Protein AF-C6BPF0-F1 (afdb_monomer)

Solvent-accessible surface area (backbone atoms only — not comparable to full-atom values): 8043 Å² total; per-residue (Å²): 136,88,80,88,81,82,81,77,78,78,74,75,78,72,77,72,71,71,68,79,74,28,92,54,59,58,44,91,82,34,58,27,52,52,57,40,52,31,50,51,21,53,77,70,77,26,53,45,45,75,56,58,91,68,81,47,76,49,90,40,32,67,55,54,24,60,74,30,50,14,64,77,28,88,44,74,66,52,34,53,48,30,46,44,52,40,50,66,75,53,49,56,96,56,83,63,36,84,66,67,66,55,58,40,83,32,80,44,80,72,102,52,56,34,36,39,35,25,38,51,90,70,52,78,71,70,85,79,81,73,130

pLDDT: mean 76.85, std 19.47, range [37.72, 96.62]

Nearest PDB structures (foldseek):
  2l4w-assembly1_A  TM=6.646E-01  e=4.694E-02  Xanthomonas citri pv. citri str. 306
  8t8m-assembly1_B  TM=2.921E-01  e=8.216E+00  Homo sapiens

Mean predicted aligned error: 11.8 Å

Organism: Ralstonia pickettii (strain 12D) (NCBI:txid428406)

Secondary structure (DSSP, 8-state):
----------------------TT---TT--BHHHHHHHHHHHTT-EEEE-SS---B-S-HHHHHHHTTGGG--SHHHHHHHHHHHHHHS--TTTTTTT-PPEEEEEEEESEEEEEEEEGGG--PPP----

Sequence (131 aa):
MEKLIALTLLVVSGTASAVDTGRYVASTEDKTVAGMVTRWGAQDGRAVKWAAGYDVEIRSAEGITNEAHLQSATTLVDAVQSIVKLLAAKPETGELSRKLSPLVPCIYSEGKVYMVVRPLSESCESPVQRP

Radius of gyration: 21.9 Å; Cα contacts (8 Å, |Δi|>4): 157; chains: 1; bounding box: 80×58×41 Å

Foldseek 3Di:
DDDDDDPPPPPPPPPPPVPCCALQFFDPPDQWPQSSLQVSCVVVVAGEAEAQVDIGGDPDSVVLCVQLVQNPDPDSQSNVVSSLVSCLVCPDPDPSSVVRARWHWAWADDVGIYIYIYHVVVPNDHPPPDD

Structure (mmCIF, N/CA/C/O backbone):
data_AF-C6BPF0-F1
#
_entry.id   AF-C6BPF0-F1
#
loop_
_atom_site.group_PDB
_atom_site.id
_atom_site.type_symbol
_atom_site.label_atom_id
_atom_site.label_alt_id
_atom_site.label_comp_id
_atom_site.label_asym_id
_atom_site.label_entity_id
_atom_site.label_seq_id
_atom_site.pdbx_PDB_ins_code
_atom_site.Cartn_x
_atom_site.Cartn_y
_atom_site.Cartn_z
_atom_site.occupancy
_atom_site.B_iso_or_equiv
_atom_site.auth_seq_id
_atom_site.auth_comp_id
_atom_site.auth_asym_id
_atom_site.auth_atom_id
_atom_site.pdbx_PDB_model_num
ATOM 1 N N . MET A 1 1 ? 55.078 -43.311 6.361 1.00 39.28 1 MET A N 1
ATOM 2 C CA . MET A 1 1 ? 53.845 -43.195 5.556 1.00 39.28 1 MET A CA 1
ATOM 3 C C . MET A 1 1 ? 52.766 -42.649 6.478 1.00 39.28 1 MET A C 1
ATOM 5 O O . MET A 1 1 ? 52.145 -43.407 7.201 1.00 39.28 1 MET A O 1
ATOM 9 N N . GLU A 1 2 ? 52.785 -41.354 6.781 1.00 40.31 2 GLU A N 1
ATOM 10 C CA . GLU A 1 2 ? 52.173 -40.288 5.967 1.00 40.31 2 GLU A CA 1
ATOM 11 C C . GLU A 1 2 ? 50.706 -40.578 5.639 1.00 40.31 2 GLU A C 1
ATOM 13 O O . GLU A 1 2 ? 50.419 -41.405 4.776 1.00 40.31 2 GLU A O 1
ATOM 18 N N . LYS A 1 3 ? 49.796 -39.851 6.297 1.00 43.25 3 LYS A N 1
ATOM 19 C CA . LYS A 1 3 ? 48.948 -38.841 5.641 1.00 43.25 3 LYS A CA 1
ATOM 20 C C . LYS A 1 3 ? 48.097 -38.118 6.690 1.00 43.25 3 LYS A C 1
ATOM 22 O O . LYS A 1 3 ? 47.121 -38.654 7.203 1.00 43.25 3 LYS A O 1
ATOM 27 N N . LEU A 1 4 ? 48.505 -36.884 6.995 1.00 44.97 4 LEU A N 1
ATOM 28 C CA . LEU A 1 4 ? 47.627 -35.855 7.548 1.00 44.97 4 LEU A CA 1
ATOM 29 C C . LEU A 1 4 ? 46.480 -35.633 6.555 1.00 44.97 4 LEU A C 1
ATOM 31 O O . LEU A 1 4 ? 46.739 -35.373 5.381 1.00 44.97 4 LEU A O 1
ATOM 35 N N . ILE A 1 5 ? 45.236 -35.669 7.024 1.00 54.34 5 ILE A N 1
ATOM 36 C CA . ILE A 1 5 ? 44.107 -35.096 6.290 1.00 54.34 5 ILE A CA 1
ATOM 37 C C . ILE A 1 5 ? 43.625 -33.911 7.118 1.00 54.34 5 ILE A C 1
ATOM 39 O O . ILE A 1 5 ? 42.867 -34.059 8.073 1.00 54.34 5 ILE A O 1
ATOM 43 N N . ALA A 1 6 ? 44.136 -32.731 6.778 1.00 50.38 6 ALA A N 1
ATOM 44 C CA . ALA A 1 6 ? 43.596 -31.475 7.263 1.00 50.38 6 ALA A CA 1
ATOM 45 C C . ALA A 1 6 ? 42.266 -31.227 6.536 1.00 50.38 6 ALA A C 1
ATOM 47 O O . ALA A 1 6 ? 42.256 -30.922 5.345 1.00 50.38 6 ALA A O 1
ATOM 48 N N . LEU A 1 7 ? 41.142 -31.383 7.240 1.00 47.53 7 LEU A N 1
ATOM 49 C CA . LEU A 1 7 ? 39.869 -30.821 6.796 1.00 47.53 7 LEU A CA 1
ATOM 50 C C . LEU A 1 7 ? 39.904 -29.314 7.059 1.00 47.53 7 LEU A C 1
ATOM 52 O O . LEU A 1 7 ? 39.541 -28.840 8.134 1.00 47.53 7 LEU A O 1
ATOM 56 N N . THR A 1 8 ? 40.343 -28.545 6.072 1.00 51.88 8 THR A N 1
ATOM 57 C CA . THR A 1 8 ? 40.054 -27.114 6.006 1.00 51.88 8 THR A CA 1
ATOM 58 C C . THR A 1 8 ? 38.582 -26.948 5.633 1.00 51.88 8 THR A C 1
ATOM 60 O O . THR A 1 8 ? 38.224 -26.882 4.458 1.00 51.88 8 THR A O 1
ATOM 63 N N . LEU A 1 9 ? 37.703 -26.888 6.640 1.00 46.69 9 LEU A N 1
ATOM 64 C CA . LEU A 1 9 ? 36.384 -26.284 6.461 1.00 46.69 9 LEU A CA 1
ATOM 65 C C . LEU A 1 9 ? 36.606 -24.786 6.218 1.00 46.69 9 LEU A C 1
ATOM 67 O O . LEU A 1 9 ? 36.751 -24.000 7.153 1.00 46.69 9 LEU A O 1
ATOM 71 N N . LEU A 1 10 ? 36.646 -24.390 4.946 1.00 42.88 10 LEU A N 1
ATOM 72 C CA . LEU A 1 10 ? 36.327 -23.024 4.551 1.00 42.88 10 LEU A CA 1
ATOM 73 C C . LEU A 1 10 ? 34.854 -22.801 4.896 1.00 42.88 10 LEU A C 1
ATOM 75 O O . LEU A 1 10 ? 33.961 -23.048 4.087 1.00 42.88 10 LEU A O 1
ATOM 79 N N . VAL A 1 11 ? 34.591 -22.348 6.120 1.00 52.91 11 VAL A N 1
ATOM 80 C CA . VAL A 1 11 ? 33.348 -21.641 6.401 1.00 52.91 11 VAL A CA 1
ATOM 81 C C . VAL A 1 11 ? 33.483 -20.336 5.635 1.00 52.91 11 VAL A C 1
ATOM 83 O O . VAL A 1 11 ? 34.148 -19.402 6.077 1.00 52.91 11 VAL A O 1
ATOM 86 N N . VAL A 1 12 ? 32.936 -20.313 4.420 1.00 51.66 12 VAL A N 1
ATOM 87 C CA . VAL A 1 12 ? 32.647 -19.062 3.735 1.00 51.66 12 VAL A CA 1
ATOM 88 C C . VAL A 1 12 ? 31.707 -18.334 4.679 1.00 51.66 12 VAL A C 1
ATOM 90 O O . VAL A 1 12 ? 30.523 -18.657 4.768 1.00 51.66 12 VAL A O 1
ATOM 93 N N . SER A 1 13 ? 32.265 -17.391 5.433 1.00 46.75 13 SER A N 1
ATOM 94 C CA . SER A 1 13 ? 31.535 -16.312 6.075 1.00 46.75 13 SER A CA 1
ATOM 95 C C . SER A 1 13 ? 30.902 -15.510 4.949 1.00 46.75 13 SER A C 1
ATOM 97 O O . SER A 1 13 ? 31.400 -14.461 4.547 1.00 46.75 13 SER A O 1
ATOM 99 N N . GLY A 1 14 ? 29.841 -16.064 4.367 1.00 42.56 14 GLY A N 1
ATOM 100 C CA . GLY A 1 14 ? 28.928 -15.323 3.539 1.00 42.56 14 GLY A CA 1
ATOM 101 C C . GLY A 1 14 ? 28.363 -14.275 4.466 1.00 42.56 14 GLY A C 1
ATOM 102 O O . GLY A 1 14 ? 27.484 -14.564 5.275 1.00 42.56 14 GLY A O 1
ATOM 103 N N . THR A 1 15 ? 28.910 -13.067 4.393 1.00 45.62 15 THR A N 1
ATOM 104 C CA . THR A 1 15 ? 28.188 -11.878 4.798 1.00 45.62 15 THR A CA 1
ATOM 105 C C . THR A 1 15 ? 26.975 -11.844 3.883 1.00 45.62 15 THR A C 1
ATOM 107 O O . THR A 1 15 ? 26.998 -11.250 2.807 1.00 45.62 15 THR A O 1
ATOM 110 N N . ALA A 1 16 ? 25.920 -12.557 4.275 1.00 42.41 16 ALA A N 1
ATOM 111 C CA . ALA A 1 16 ? 24.582 -12.172 3.917 1.00 42.41 16 ALA A CA 1
ATOM 112 C C . ALA A 1 16 ? 24.441 -10.784 4.531 1.00 42.41 16 ALA A C 1
ATOM 114 O O . ALA A 1 16 ? 24.071 -10.629 5.693 1.00 42.41 16 ALA A O 1
ATOM 115 N N . SER A 1 17 ? 24.850 -9.768 3.772 1.00 38.41 17 SER A N 1
ATOM 116 C CA . SER A 1 17 ? 24.321 -8.435 3.942 1.00 38.41 17 SER A CA 1
ATOM 117 C C . SER A 1 17 ? 22.836 -8.640 3.725 1.00 38.41 17 SER A C 1
ATOM 119 O O . SER A 1 17 ? 22.377 -8.717 2.587 1.00 38.41 17 SER A O 1
ATOM 121 N N . ALA A 1 18 ? 22.109 -8.880 4.816 1.00 42.28 18 ALA A N 1
ATOM 122 C CA . ALA A 1 18 ? 20.681 -8.703 4.840 1.00 42.28 18 ALA A CA 1
ATOM 123 C C . ALA A 1 18 ? 20.512 -7.240 4.452 1.00 42.28 18 ALA A C 1
ATOM 125 O O . ALA A 1 18 ? 20.664 -6.343 5.278 1.00 42.28 18 ALA A O 1
ATOM 126 N N . VAL A 1 19 ? 20.351 -7.006 3.146 1.00 51.66 19 VAL A N 1
ATOM 127 C CA . VAL A 1 19 ? 19.772 -5.776 2.642 1.00 51.66 19 VAL A CA 1
ATOM 128 C C . VAL A 1 19 ? 18.548 -5.619 3.515 1.00 51.66 19 VAL A C 1
ATOM 130 O O . VAL A 1 19 ? 17.759 -6.562 3.614 1.00 51.66 19 VAL A O 1
ATOM 133 N N . ASP A 1 20 ? 18.490 -4.522 4.259 1.00 47.03 20 ASP A N 1
ATOM 134 C CA . ASP A 1 20 ? 17.342 -4.203 5.086 1.00 47.03 20 ASP A CA 1
ATOM 135 C C . ASP A 1 20 ? 16.160 -4.088 4.123 1.00 47.03 20 ASP A C 1
ATOM 137 O O . ASP A 1 20 ? 15.943 -3.082 3.447 1.00 47.03 20 ASP A O 1
ATOM 141 N N . THR A 1 21 ? 15.502 -5.223 3.910 1.00 58.00 21 THR A N 1
ATOM 142 C CA . THR A 1 21 ? 14.363 -5.362 3.023 1.00 58.00 21 THR A CA 1
ATOM 143 C C . THR A 1 21 ? 13.229 -4.803 3.847 1.00 58.00 21 THR A C 1
ATOM 145 O O . THR A 1 21 ? 12.602 -5.522 4.619 1.00 58.00 21 THR A O 1
ATOM 148 N N . GLY A 1 22 ? 13.097 -3.474 3.799 1.00 67.38 22 GLY A N 1
ATOM 149 C CA . GLY A 1 22 ? 12.235 -2.709 4.690 1.00 67.38 22 GLY A CA 1
ATOM 150 C C . GLY A 1 22 ? 10.870 -3.367 4.900 1.00 67.38 22 GLY A C 1
ATOM 151 O O . GLY A 1 22 ? 10.327 -4.043 4.028 1.00 67.38 22 GLY A O 1
ATOM 152 N N . ARG A 1 23 ? 10.288 -3.166 6.083 1.00 85.38 23 ARG A N 1
ATOM 153 C CA . ARG A 1 23 ? 9.066 -3.856 6.535 1.00 85.38 23 ARG A CA 1
ATOM 154 C C . ARG A 1 23 ? 7.905 -3.820 5.524 1.00 85.38 23 ARG A C 1
ATOM 156 O O . ARG A 1 23 ? 7.103 -4.753 5.506 1.00 85.38 23 ARG A O 1
ATOM 163 N N . TYR A 1 24 ? 7.819 -2.766 4.712 1.00 92.88 24 TYR A N 1
ATOM 164 C CA . TYR A 1 24 ? 6.739 -2.513 3.757 1.00 92.88 24 TYR A CA 1
ATOM 165 C C . TYR A 1 24 ? 7.225 -2.557 2.307 1.00 92.88 24 TYR A C 1
ATOM 167 O O . TYR A 1 24 ? 7.078 -1.592 1.573 1.00 92.88 24 TYR A O 1
ATOM 175 N N . VAL A 1 25 ? 7.819 -3.666 1.872 1.00 93.69 25 VAL A N 1
ATOM 176 C CA . VAL A 1 25 ? 8.177 -3.872 0.457 1.00 93.69 25 VAL A CA 1
ATOM 177 C C . VAL A 1 25 ? 7.078 -4.614 -0.303 1.00 93.69 25 VAL A C 1
ATOM 179 O O . VAL A 1 25 ? 6.315 -5.408 0.272 1.00 93.69 25 VAL A O 1
ATOM 182 N N . ALA A 1 26 ? 7.000 -4.360 -1.609 1.00 93.75 26 ALA A N 1
ATOM 183 C CA . ALA A 1 26 ? 6.172 -5.157 -2.500 1.00 93.75 26 ALA A CA 1
ATOM 184 C C . ALA A 1 26 ? 6.777 -6.558 -2.673 1.00 93.75 26 ALA A C 1
ATOM 186 O O . ALA A 1 26 ? 7.995 -6.733 -2.714 1.00 93.75 26 ALA A O 1
ATOM 187 N N . SER A 1 27 ? 5.909 -7.552 -2.787 1.00 93.69 27 SER A N 1
ATOM 188 C CA . SER A 1 27 ? 6.223 -8.949 -3.066 1.00 93.69 27 SER A CA 1
ATOM 189 C C . SER A 1 27 ? 5.856 -9.281 -4.510 1.00 93.69 27 SER A C 1
ATOM 191 O O . SER A 1 27 ? 4.976 -8.657 -5.098 1.00 93.69 27 SER A O 1
ATOM 193 N N . THR A 1 28 ? 6.475 -10.313 -5.079 1.00 92.75 28 THR A N 1
ATOM 194 C CA . THR A 1 28 ? 6.080 -10.867 -6.385 1.00 92.75 28 THR A CA 1
ATOM 195 C C . THR A 1 28 ? 4.669 -11.463 -6.381 1.00 92.75 28 THR A C 1
ATOM 197 O O . THR A 1 28 ? 4.082 -11.655 -7.442 1.00 92.75 28 THR A O 1
ATOM 200 N N . GLU A 1 29 ? 4.113 -11.742 -5.201 1.00 92.94 29 GLU A N 1
ATOM 201 C CA . GLU A 1 29 ? 2.728 -12.190 -5.027 1.00 92.94 29 GLU A CA 1
ATOM 202 C C . GLU A 1 29 ? 1.714 -11.038 -5.094 1.00 92.94 29 GLU A C 1
ATOM 204 O O . GLU A 1 29 ? 0.517 -11.276 -5.291 1.00 92.94 29 GLU A O 1
ATOM 209 N N . ASP A 1 30 ? 2.171 -9.790 -4.955 1.00 93.94 30 ASP A N 1
ATOM 210 C CA . ASP A 1 30 ? 1.296 -8.628 -5.004 1.00 93.94 30 ASP A CA 1
ATOM 211 C C . ASP A 1 30 ? 0.921 -8.314 -6.452 1.00 93.94 30 ASP A C 1
ATOM 213 O O . ASP A 1 30 ? 1.712 -7.784 -7.230 1.00 93.94 30 ASP A O 1
ATOM 217 N N . LYS A 1 31 ? -0.323 -8.629 -6.814 1.00 93.81 31 LYS A N 1
ATOM 218 C CA . LYS A 1 31 ? -0.858 -8.355 -8.157 1.00 93.81 31 LYS A CA 1
ATOM 219 C C . LYS A 1 31 ? -1.311 -6.910 -8.326 1.00 93.81 31 LYS A C 1
ATOM 221 O O . LYS A 1 31 ? -1.242 -6.369 -9.427 1.00 93.81 31 LYS A O 1
ATOM 226 N N . THR A 1 32 ? -1.794 -6.294 -7.251 1.00 95.56 32 THR A N 1
ATOM 227 C CA . THR A 1 32 ? -2.335 -4.935 -7.272 1.00 95.56 32 THR A CA 1
ATOM 228 C C . THR A 1 32 ? -1.922 -4.142 -6.042 1.00 95.56 32 THR A C 1
ATOM 230 O O . THR A 1 32 ? -1.572 -4.711 -5.002 1.00 95.56 32 THR A O 1
ATOM 233 N N . VAL A 1 33 ? -1.993 -2.815 -6.151 1.00 94.38 33 VAL A N 1
ATOM 234 C CA . VAL A 1 33 ? -1.701 -1.899 -5.048 1.00 94.38 33 VAL A CA 1
ATOM 235 C C . VAL A 1 33 ? -2.636 -2.144 -3.869 1.00 94.38 33 VAL A C 1
ATOM 237 O O . VAL A 1 33 ? -2.148 -2.219 -2.741 1.00 94.38 33 VAL A O 1
ATOM 240 N N . ALA A 1 34 ? -3.940 -2.333 -4.103 1.00 94.94 34 ALA A N 1
ATOM 241 C CA . ALA A 1 34 ? -4.883 -2.647 -3.031 1.00 94.94 34 ALA A CA 1
ATOM 242 C C . ALA A 1 34 ? -4.498 -3.936 -2.289 1.00 94.94 34 ALA A C 1
ATOM 244 O O . ALA A 1 34 ? -4.458 -3.951 -1.059 1.00 94.94 34 ALA A O 1
ATOM 245 N N . GLY A 1 35 ? -4.167 -5.004 -3.024 1.00 95.88 35 GLY A N 1
ATOM 246 C CA . GLY A 1 35 ? -3.751 -6.278 -2.433 1.00 95.88 35 GLY A CA 1
ATOM 247 C C . GLY A 1 35 ? -2.489 -6.140 -1.580 1.00 95.88 35 GLY A C 1
ATOM 248 O O . GLY A 1 35 ? -2.451 -6.622 -0.445 1.00 95.88 35 GLY A O 1
ATOM 249 N N . MET A 1 36 ? -1.501 -5.404 -2.088 1.00 96.62 36 MET A N 1
ATOM 250 C CA . MET A 1 36 ? -0.249 -5.116 -1.390 1.00 96.62 36 MET A CA 1
ATOM 251 C C . MET A 1 36 ? -0.478 -4.375 -0.065 1.00 96.62 36 MET A C 1
ATOM 253 O O . MET A 1 36 ? -0.019 -4.824 0.986 1.00 96.62 36 MET A O 1
ATOM 257 N N . VAL A 1 37 ? -1.229 -3.266 -0.077 1.00 95.31 37 VAL A N 1
ATOM 258 C CA . VAL A 1 37 ? -1.475 -2.490 1.153 1.00 95.31 37 VAL A CA 1
ATOM 259 C C . VAL A 1 37 ? -2.351 -3.251 2.149 1.00 95.31 37 VAL A C 1
ATOM 261 O O . VAL A 1 37 ? -2.166 -3.113 3.359 1.00 95.31 37 VAL A O 1
ATOM 264 N N . THR A 1 38 ? -3.266 -4.104 1.675 1.00 95.19 38 THR A N 1
ATOM 265 C CA . THR A 1 38 ? -4.037 -5.006 2.540 1.00 95.19 38 THR A CA 1
ATOM 266 C C . THR A 1 38 ? -3.144 -6.048 3.209 1.00 95.19 38 THR A C 1
ATOM 268 O O . THR A 1 38 ? -3.288 -6.277 4.413 1.00 95.19 38 THR A O 1
ATOM 271 N N . ARG A 1 39 ? -2.183 -6.632 2.482 1.00 95.19 39 ARG A N 1
ATOM 272 C CA . ARG A 1 39 ? -1.192 -7.559 3.047 1.00 95.1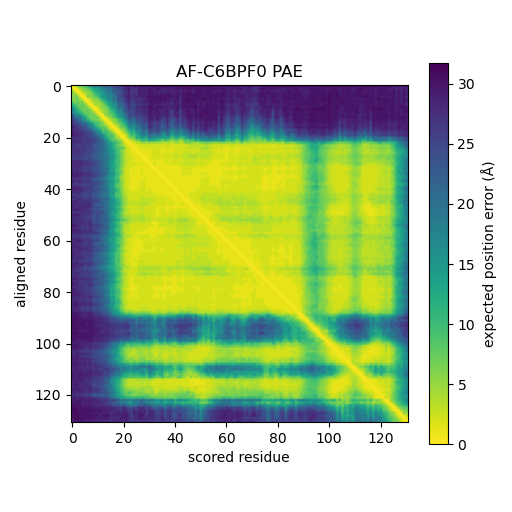9 39 ARG A CA 1
ATOM 273 C C . ARG A 1 39 ? -0.337 -6.884 4.120 1.00 95.19 39 ARG A C 1
ATOM 275 O O . ARG A 1 39 ? -0.173 -7.448 5.201 1.00 95.19 39 ARG A O 1
ATOM 282 N N . TRP A 1 40 ? 0.153 -5.670 3.869 1.00 95.19 40 TRP A N 1
ATOM 283 C CA . TRP A 1 40 ? 0.887 -4.897 4.880 1.00 95.19 40 TRP A CA 1
ATOM 284 C C . TRP A 1 40 ? 0.034 -4.585 6.112 1.00 95.19 40 TRP A C 1
ATOM 286 O O . TRP A 1 40 ? 0.514 -4.689 7.238 1.00 95.19 40 TRP A O 1
ATOM 296 N N . GLY A 1 41 ? -1.247 -4.260 5.918 1.00 92.88 41 GLY A N 1
ATOM 297 C CA . GLY A 1 41 ? -2.204 -4.125 7.013 1.00 92.88 41 GLY A CA 1
ATOM 298 C C . GLY A 1 41 ? -2.264 -5.375 7.884 1.00 92.88 41 GLY A C 1
ATOM 299 O O . GLY A 1 41 ? -2.094 -5.292 9.101 1.00 92.88 41 GLY A O 1
ATOM 300 N N . ALA A 1 42 ? -2.436 -6.541 7.258 1.00 91.81 42 ALA A N 1
ATOM 301 C CA . ALA A 1 42 ? -2.483 -7.822 7.957 1.00 91.81 42 ALA A CA 1
ATOM 302 C C . ALA A 1 42 ? -1.186 -8.114 8.735 1.00 91.81 42 ALA A C 1
ATOM 304 O O . ALA A 1 42 ? -1.255 -8.570 9.876 1.00 91.81 42 ALA A O 1
ATOM 305 N N . GLN A 1 43 ? -0.020 -7.782 8.169 1.00 91.06 43 GLN A N 1
ATOM 306 C CA . GLN A 1 43 ? 1.288 -7.888 8.834 1.00 91.06 43 GLN A CA 1
ATOM 307 C C . GLN A 1 43 ? 1.397 -7.011 10.097 1.00 91.06 43 GLN A C 1
ATOM 309 O O . GLN A 1 43 ? 2.091 -7.369 11.049 1.00 91.06 43 GLN A O 1
ATOM 314 N N . ASP A 1 44 ? 0.686 -5.885 10.129 1.00 89.69 44 ASP A N 1
ATOM 315 C CA . ASP A 1 44 ? 0.596 -4.968 11.270 1.00 89.69 44 ASP A CA 1
ATOM 316 C C . ASP A 1 44 ? -0.583 -5.273 12.214 1.00 89.69 44 ASP A C 1
ATOM 318 O O . ASP A 1 44 ? -0.813 -4.535 13.176 1.00 89.69 44 ASP A O 1
ATOM 322 N N . GLY A 1 45 ? -1.354 -6.336 11.954 1.00 89.62 45 GLY A N 1
ATOM 323 C CA . GLY A 1 45 ? -2.560 -6.665 12.720 1.00 89.62 45 GLY A CA 1
ATOM 324 C C . GLY A 1 45 ? -3.703 -5.659 12.531 1.00 89.62 45 GLY A C 1
ATOM 325 O O . GLY A 1 45 ? -4.553 -5.511 13.410 1.00 89.62 45 GLY A O 1
ATOM 326 N N . ARG A 1 46 ? -3.724 -4.944 11.400 1.00 89.19 46 ARG A N 1
ATOM 327 C CA . ARG A 1 46 ? -4.688 -3.885 11.067 1.00 89.19 46 ARG A CA 1
ATOM 328 C C . ARG A 1 46 ? -5.492 -4.259 9.829 1.00 89.19 46 ARG A C 1
ATOM 330 O O . ARG A 1 46 ? -4.961 -4.769 8.849 1.00 89.19 46 ARG A O 1
ATOM 337 N N . ALA A 1 47 ? -6.782 -3.943 9.832 1.00 91.25 47 ALA A N 1
ATOM 338 C CA . ALA A 1 47 ? -7.571 -4.031 8.608 1.00 91.25 47 ALA A CA 1
ATOM 339 C C . ALA A 1 47 ? -7.288 -2.806 7.726 1.00 91.25 47 ALA A C 1
ATOM 341 O O . ALA A 1 47 ? -7.328 -1.677 8.213 1.00 91.25 47 ALA A O 1
ATOM 342 N N . VAL A 1 48 ? -7.034 -3.016 6.435 1.00 92.25 48 VAL A N 1
ATOM 343 C CA . VAL A 1 48 ? -6.902 -1.937 5.444 1.00 92.25 48 VAL A CA 1
ATOM 344 C C . VAL A 1 48 ? -7.985 -2.121 4.388 1.00 92.25 48 VAL A C 1
ATOM 346 O O . VAL A 1 48 ? -8.041 -3.159 3.728 1.00 92.25 48 VAL A O 1
ATOM 349 N N . LYS A 1 49 ? -8.845 -1.112 4.232 1.00 92.25 49 LYS A N 1
ATOM 350 C CA . LYS A 1 49 ? -9.873 -1.041 3.191 1.00 92.25 49 LYS A CA 1
ATOM 351 C C . LYS A 1 49 ? -9.408 -0.105 2.080 1.00 92.25 49 LYS A C 1
ATOM 353 O O . LYS A 1 49 ? -9.251 1.095 2.301 1.00 92.25 49 LYS A O 1
ATOM 358 N N . TRP A 1 50 ? -9.256 -0.641 0.877 1.00 92.06 50 TRP A N 1
ATOM 359 C CA . TRP A 1 50 ? -9.022 0.153 -0.322 1.00 92.06 50 TRP A CA 1
ATOM 360 C C . TRP A 1 50 ? -10.362 0.615 -0.910 1.00 92.06 50 TRP A C 1
ATOM 362 O O . TRP A 1 50 ? -11.102 -0.164 -1.502 1.00 92.06 50 TRP A O 1
ATOM 372 N N . ALA A 1 51 ? -10.709 1.878 -0.687 1.00 90.94 51 ALA A N 1
ATOM 373 C CA . ALA A 1 51 ? -11.954 2.518 -1.110 1.00 90.94 51 ALA A CA 1
ATOM 374 C C . ALA A 1 51 ? -11.704 3.591 -2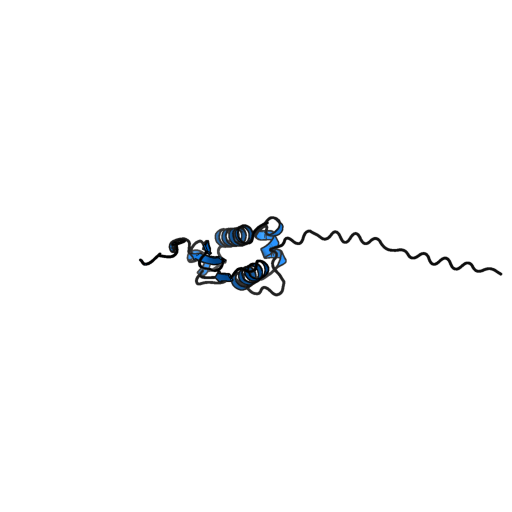.186 1.00 90.94 51 ALA A C 1
ATOM 376 O O . ALA A 1 51 ? -12.413 4.586 -2.242 1.00 90.94 51 ALA A O 1
ATOM 377 N N . ALA A 1 52 ? -10.690 3.405 -3.036 1.00 84.69 52 ALA A N 1
ATOM 378 C CA . ALA A 1 52 ? -10.322 4.363 -4.081 1.00 84.69 52 ALA A CA 1
ATOM 379 C C . ALA A 1 52 ? -11.273 4.369 -5.295 1.00 84.69 52 ALA A C 1
ATOM 381 O O . ALA A 1 52 ? -11.210 5.281 -6.113 1.00 84.69 52 ALA A O 1
ATOM 382 N N . GLY A 1 53 ? -12.118 3.342 -5.455 1.00 85.38 53 GLY A N 1
ATOM 383 C CA . GLY A 1 53 ? -12.972 3.161 -6.641 1.00 85.38 53 GLY A CA 1
ATOM 384 C C . GLY A 1 53 ? -12.229 2.682 -7.898 1.00 85.38 53 GLY A C 1
ATOM 385 O O . GLY A 1 53 ? -12.860 2.396 -8.910 1.00 85.38 53 GLY A O 1
ATOM 386 N N . TYR A 1 54 ? -10.905 2.555 -7.823 1.00 85.12 54 TYR A N 1
ATOM 387 C CA . TYR A 1 54 ? -10.021 1.970 -8.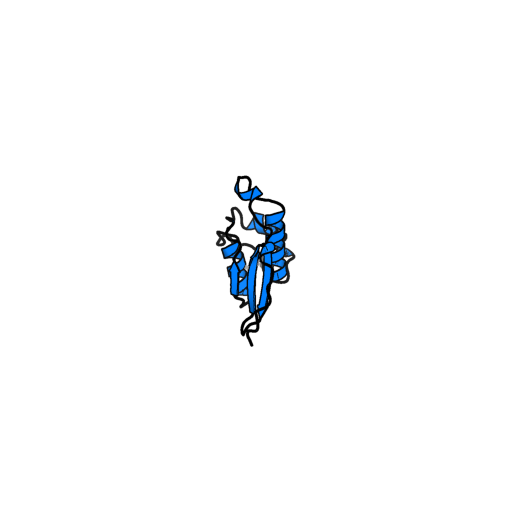830 1.00 85.12 54 TYR A CA 1
ATOM 388 C C . TYR A 1 54 ? -8.910 1.184 -8.130 1.00 85.12 54 TYR A C 1
ATOM 390 O O . TYR A 1 54 ? -8.719 1.337 -6.927 1.00 85.12 54 TYR A O 1
ATOM 398 N N . ASP A 1 55 ? -8.164 0.368 -8.865 1.00 89.19 55 ASP A N 1
ATOM 399 C CA . ASP A 1 55 ? -6.961 -0.311 -8.379 1.00 89.19 55 ASP A CA 1
ATOM 400 C C . ASP A 1 55 ? -5.896 -0.293 -9.482 1.00 89.19 55 ASP A C 1
ATOM 402 O O . ASP A 1 55 ? -6.218 -0.064 -10.650 1.00 89.19 55 ASP A O 1
ATOM 406 N N . VAL A 1 56 ? -4.636 -0.486 -9.106 1.00 89.06 56 VAL A N 1
ATOM 407 C CA . VAL A 1 56 ? -3.484 -0.382 -10.006 1.00 89.06 56 VAL A CA 1
ATOM 408 C C . VAL A 1 56 ? -2.721 -1.695 -9.995 1.00 89.06 56 VAL A C 1
ATOM 410 O O . VAL A 1 56 ? -2.359 -2.199 -8.931 1.00 89.06 56 VAL A O 1
ATOM 413 N N . GLU A 1 57 ? -2.472 -2.249 -11.179 1.00 92.44 57 GLU A N 1
ATOM 414 C CA . GLU A 1 57 ? -1.684 -3.469 -11.333 1.00 92.44 57 GLU A CA 1
ATOM 415 C C . GLU A 1 57 ? -0.202 -3.210 -11.051 1.00 92.44 57 GLU A C 1
ATOM 417 O O . GLU A 1 57 ? 0.397 -2.249 -11.540 1.00 92.44 57 GLU A O 1
ATOM 422 N N . ILE A 1 58 ? 0.420 -4.112 -10.298 1.00 92.44 58 ILE A N 1
ATOM 423 C CA . ILE A 1 58 ? 1.854 -4.060 -10.028 1.00 92.44 58 ILE A CA 1
ATOM 424 C C . ILE A 1 58 ? 2.568 -4.857 -11.115 1.00 92.44 58 ILE A C 1
ATOM 426 O O . ILE A 1 58 ? 2.522 -6.083 -11.153 1.00 92.44 58 ILE A O 1
ATOM 430 N N . ARG A 1 59 ? 3.266 -4.150 -12.007 1.00 90.69 59 ARG A N 1
ATOM 431 C CA . ARG A 1 59 ? 4.065 -4.779 -13.078 1.00 90.69 59 ARG A CA 1
ATOM 432 C C . ARG A 1 59 ? 5.431 -5.266 -12.604 1.00 90.69 59 ARG A C 1
ATOM 434 O O . ARG A 1 59 ? 6.015 -6.156 -13.213 1.00 90.69 59 ARG A O 1
ATOM 441 N N . SER A 1 60 ? 5.961 -4.647 -11.552 1.00 92.88 60 SER A N 1
ATOM 442 C CA . SER A 1 60 ? 7.245 -4.995 -10.950 1.00 92.88 60 SER A CA 1
ATOM 443 C C . SER A 1 60 ? 7.231 -4.635 -9.470 1.00 92.88 60 SER A C 1
ATOM 445 O O . SER A 1 60 ? 7.097 -3.461 -9.120 1.00 92.88 60 SER A O 1
ATOM 447 N N . ALA A 1 61 ? 7.388 -5.645 -8.611 1.00 92.38 61 ALA A N 1
ATOM 448 C CA . ALA A 1 61 ? 7.486 -5.463 -7.165 1.00 92.38 61 ALA A CA 1
ATOM 449 C C . ALA A 1 61 ? 8.705 -4.603 -6.786 1.00 92.38 61 ALA A C 1
ATOM 451 O O . ALA A 1 61 ? 8.607 -3.683 -5.974 1.00 92.38 61 ALA A O 1
ATOM 452 N N . GLU A 1 62 ? 9.848 -4.842 -7.431 1.00 93.12 62 GLU A N 1
ATOM 453 C CA . GLU A 1 62 ? 11.045 -4.021 -7.246 1.00 93.12 62 GLU A CA 1
ATOM 454 C C . GLU A 1 62 ? 10.808 -2.580 -7.719 1.00 93.12 62 GLU A C 1
ATOM 456 O O . GLU A 1 62 ? 11.129 -1.631 -7.006 1.00 93.12 62 GLU A O 1
ATOM 461 N N . GLY A 1 63 ? 10.183 -2.418 -8.891 1.00 91.94 63 GLY A N 1
ATOM 462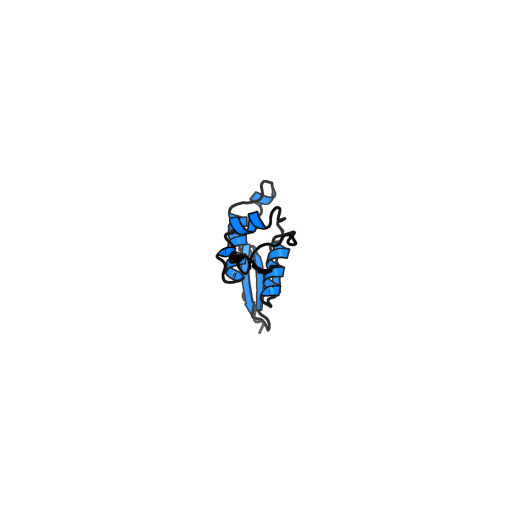 C CA . GLY A 1 63 ? 9.885 -1.111 -9.471 1.00 91.94 63 GLY A CA 1
ATOM 463 C C . GLY A 1 63 ? 9.042 -0.254 -8.533 1.00 91.94 63 GLY A C 1
ATOM 464 O O . GLY A 1 63 ? 9.467 0.833 -8.151 1.00 91.94 63 GLY A O 1
ATOM 465 N N . ILE A 1 64 ? 7.891 -0.762 -8.084 1.00 92.31 64 ILE A N 1
ATOM 466 C CA . ILE A 1 64 ? 7.019 -0.002 -7.179 1.00 92.31 64 ILE A CA 1
ATOM 467 C C . ILE A 1 64 ? 7.676 0.249 -5.814 1.00 92.31 64 ILE A C 1
ATOM 469 O O . ILE A 1 64 ? 7.508 1.326 -5.246 1.00 92.31 64 ILE A O 1
ATOM 473 N N . THR A 1 65 ? 8.474 -0.699 -5.311 1.00 93.06 65 THR A N 1
ATOM 474 C CA . THR A 1 65 ? 9.203 -0.546 -4.043 1.00 93.06 65 THR A CA 1
ATOM 475 C C . THR A 1 65 ? 10.206 0.599 -4.096 1.00 93.06 65 THR A C 1
ATOM 477 O O . THR A 1 65 ? 10.258 1.420 -3.176 1.00 93.06 65 THR A O 1
ATOM 480 N N . ASN A 1 66 ? 10.979 0.670 -5.177 1.00 92.94 66 ASN A N 1
ATOM 481 C CA . ASN A 1 66 ? 11.994 1.698 -5.367 1.00 92.94 66 ASN A CA 1
ATOM 482 C C . ASN A 1 66 ? 11.359 3.054 -5.691 1.00 92.94 66 ASN A C 1
ATOM 484 O O . ASN A 1 66 ? 11.729 4.061 -5.094 1.00 92.94 66 ASN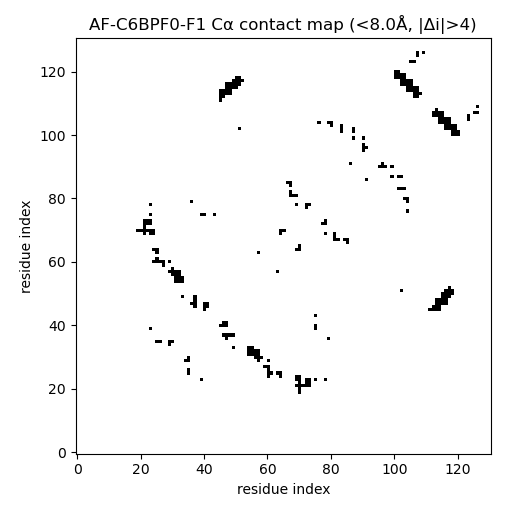 A O 1
ATOM 488 N N . GLU A 1 67 ? 10.373 3.084 -6.589 1.00 92.62 67 GLU A N 1
ATOM 489 C CA . GLU A 1 67 ? 9.714 4.323 -7.015 1.00 92.62 67 GLU A CA 1
ATOM 490 C C . GLU A 1 67 ? 8.914 4.994 -5.896 1.00 92.62 67 GLU A C 1
ATOM 492 O O . GLU A 1 67 ? 8.888 6.220 -5.810 1.00 92.62 67 GLU A O 1
ATOM 497 N N . ALA A 1 68 ? 8.277 4.210 -5.023 1.00 92.25 68 ALA A N 1
ATOM 498 C CA . ALA A 1 68 ? 7.603 4.737 -3.841 1.00 92.25 68 ALA A CA 1
ATOM 499 C C . ALA A 1 68 ? 8.547 4.894 -2.635 1.00 92.25 68 ALA A C 1
ATOM 501 O O . ALA A 1 68 ? 8.085 5.240 -1.553 1.00 92.25 68 ALA A O 1
ATOM 502 N N . HIS A 1 69 ? 9.855 4.652 -2.781 1.00 92.19 69 HIS A N 1
ATOM 503 C CA . HIS A 1 69 ? 10.836 4.768 -1.694 1.00 92.19 69 HIS A CA 1
ATOM 504 C C . HIS A 1 69 ? 10.431 4.008 -0.414 1.00 92.19 69 HIS A C 1
ATOM 506 O O . HIS A 1 69 ? 10.605 4.492 0.707 1.00 92.19 69 HIS A O 1
ATOM 512 N N . LEU A 1 70 ? 9.870 2.804 -0.560 1.00 91.94 70 LEU A N 1
ATOM 513 C CA . LEU A 1 70 ? 9.241 2.093 0.560 1.00 91.94 70 LEU A CA 1
ATOM 514 C C . LEU A 1 70 ? 10.230 1.582 1.610 1.00 91.94 70 LEU A C 1
ATOM 516 O O . LEU A 1 70 ? 9.861 1.379 2.763 1.00 91.94 70 LEU A O 1
ATOM 520 N N . GLN A 1 71 ? 11.496 1.414 1.235 1.00 89.06 71 GLN A N 1
ATOM 521 C CA . GLN A 1 71 ? 12.567 1.010 2.151 1.00 89.06 71 GLN A CA 1
ATOM 522 C C . GLN A 1 71 ? 12.755 2.010 3.304 1.00 89.06 71 GLN A C 1
ATOM 524 O O . GLN A 1 71 ? 13.245 1.644 4.364 1.00 89.06 71 GLN A O 1
ATOM 529 N N . SER A 1 72 ? 12.348 3.269 3.113 1.00 86.75 72 SER A N 1
ATOM 530 C CA . SER A 1 72 ? 12.428 4.319 4.132 1.00 86.75 72 SER A CA 1
ATOM 531 C C . SER A 1 72 ? 11.185 4.402 5.024 1.00 86.75 72 SER A C 1
ATOM 533 O O . SER A 1 72 ? 11.180 5.165 5.990 1.00 86.75 72 SER A O 1
ATOM 535 N N . ALA A 1 73 ? 10.118 3.663 4.708 1.00 90.44 73 ALA A N 1
ATOM 536 C CA . ALA A 1 73 ? 8.879 3.705 5.471 1.00 90.44 73 ALA A CA 1
ATOM 537 C C . ALA A 1 73 ? 9.003 2.881 6.759 1.00 90.44 73 ALA A C 1
ATOM 539 O O . ALA A 1 73 ? 9.264 1.678 6.728 1.00 90.44 73 ALA A O 1
ATOM 540 N N . THR A 1 74 ? 8.771 3.522 7.904 1.00 89.06 74 THR A N 1
ATOM 541 C CA . THR A 1 74 ? 8.844 2.873 9.224 1.00 89.06 74 THR A CA 1
ATOM 542 C C . THR A 1 74 ? 7.467 2.491 9.766 1.00 89.06 74 THR A C 1
ATOM 544 O O . THR A 1 74 ? 7.362 1.591 10.602 1.00 89.06 74 THR A O 1
ATOM 547 N N . THR A 1 75 ? 6.392 3.092 9.244 1.00 91.06 75 THR A N 1
ATOM 548 C CA . THR A 1 75 ? 5.005 2.767 9.599 1.00 91.06 75 THR A CA 1
ATOM 549 C C . THR A 1 75 ? 4.157 2.422 8.372 1.00 91.06 75 THR A C 1
ATOM 551 O O . THR A 1 75 ? 4.433 2.874 7.260 1.00 91.06 75 THR A O 1
ATOM 554 N N . LEU A 1 76 ? 3.076 1.658 8.579 1.00 91.62 76 LEU A N 1
ATOM 555 C CA . LEU A 1 76 ? 2.089 1.358 7.536 1.00 91.62 76 LEU A CA 1
ATOM 556 C C . LEU A 1 76 ? 1.520 2.636 6.906 1.00 91.62 76 LEU A C 1
ATOM 558 O O . LEU A 1 76 ? 1.270 2.680 5.706 1.00 91.62 76 LEU A O 1
ATOM 562 N N . VAL A 1 77 ? 1.321 3.680 7.714 1.00 91.50 77 VAL A N 1
ATOM 563 C CA . VAL A 1 77 ? 0.807 4.977 7.252 1.00 91.50 77 VAL A CA 1
ATOM 564 C C . VAL A 1 77 ? 1.794 5.622 6.291 1.00 91.50 77 VAL A C 1
ATOM 566 O O . VAL A 1 77 ? 1.383 6.035 5.210 1.00 91.50 77 VAL A O 1
ATOM 569 N N . ASP A 1 78 ? 3.080 5.646 6.644 1.00 91.88 78 ASP A N 1
ATOM 570 C CA . ASP A 1 78 ? 4.125 6.218 5.792 1.00 91.88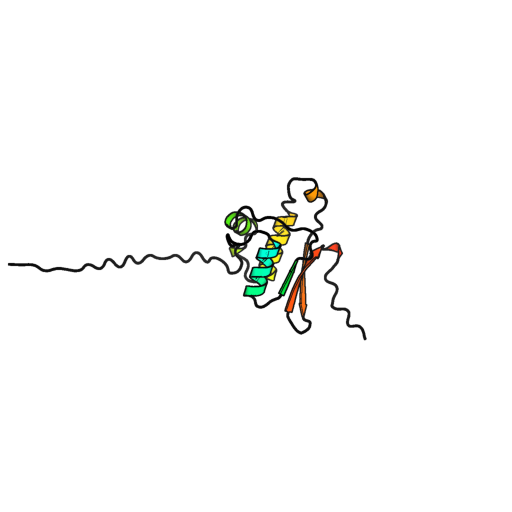 78 ASP A CA 1
ATOM 571 C C . ASP A 1 78 ? 4.239 5.453 4.473 1.00 91.88 78 ASP A C 1
ATOM 573 O O . ASP A 1 78 ? 4.276 6.065 3.406 1.00 91.88 78 ASP A O 1
ATOM 577 N N . ALA A 1 79 ? 4.217 4.117 4.530 1.00 94.75 79 ALA A N 1
ATOM 578 C CA . ALA A 1 79 ? 4.278 3.268 3.344 1.00 94.75 79 ALA A CA 1
ATOM 579 C C . ALA A 1 79 ? 3.095 3.527 2.398 1.00 94.75 79 ALA A C 1
ATOM 581 O O . ALA A 1 79 ? 3.277 3.767 1.203 1.00 94.75 79 ALA A O 1
ATOM 582 N N . VAL A 1 80 ? 1.871 3.548 2.935 1.00 94.06 80 VAL A N 1
ATOM 583 C CA . VAL A 1 80 ? 0.661 3.826 2.150 1.00 94.06 80 VAL A CA 1
ATOM 584 C C . VAL A 1 80 ? 0.670 5.259 1.617 1.00 94.06 80 VAL A C 1
ATOM 586 O O . VAL A 1 80 ? 0.287 5.492 0.471 1.00 94.06 80 VAL A O 1
ATOM 589 N N . GLN A 1 81 ? 1.142 6.229 2.399 1.00 92.38 81 GLN A N 1
ATOM 590 C CA . GLN A 1 81 ? 1.240 7.613 1.952 1.00 92.38 81 GLN A CA 1
ATOM 591 C C . GLN A 1 81 ? 2.256 7.779 0.816 1.00 92.38 81 GLN A C 1
ATOM 593 O O . GLN A 1 81 ? 2.002 8.544 -0.116 1.00 92.38 81 GLN A O 1
ATOM 598 N N . SER A 1 82 ? 3.372 7.053 0.848 1.00 93.19 82 SER A N 1
ATOM 599 C CA . SER A 1 82 ? 4.335 7.024 -0.254 1.00 93.19 82 SER A CA 1
ATOM 600 C C . SER A 1 82 ? 3.739 6.448 -1.540 1.00 93.19 82 SER A C 1
ATOM 602 O O . SER A 1 82 ? 3.923 7.031 -2.608 1.00 93.19 82 SER A O 1
ATOM 604 N N . ILE A 1 83 ? 2.949 5.374 -1.447 1.00 93.69 83 ILE A N 1
ATOM 605 C CA . ILE A 1 83 ? 2.208 4.824 -2.594 1.00 93.69 83 ILE A CA 1
ATOM 606 C C . ILE A 1 83 ? 1.220 5.844 -3.155 1.00 93.69 83 ILE A C 1
ATOM 608 O O . ILE A 1 83 ? 1.205 6.104 -4.354 1.00 93.69 83 ILE A O 1
ATOM 612 N N . VAL A 1 84 ? 0.416 6.467 -2.295 1.00 89.94 84 VAL A N 1
ATOM 613 C CA . VAL A 1 84 ? -0.557 7.484 -2.715 1.00 89.94 84 VAL A CA 1
ATOM 614 C C . VAL A 1 84 ? 0.131 8.657 -3.424 1.00 89.94 84 VAL A C 1
ATOM 616 O O . VAL A 1 84 ? -0.360 9.126 -4.450 1.00 89.94 84 VAL A O 1
ATOM 619 N N . LYS A 1 85 ? 1.291 9.104 -2.923 1.00 89.69 85 LYS A N 1
ATOM 620 C CA . LYS A 1 85 ? 2.108 10.137 -3.579 1.00 89.69 85 LYS A CA 1
ATOM 621 C C . LYS A 1 85 ? 2.616 9.682 -4.947 1.00 89.69 85 LYS A C 1
ATOM 623 O O . LYS A 1 85 ? 2.540 10.463 -5.893 1.00 89.69 85 LYS A O 1
ATOM 628 N N . LEU A 1 86 ? 3.096 8.441 -5.065 1.00 89.69 86 LEU A N 1
ATOM 629 C CA . LEU A 1 86 ? 3.543 7.877 -6.341 1.00 89.69 86 LEU A CA 1
ATOM 630 C C . LEU A 1 86 ? 2.403 7.867 -7.371 1.00 89.69 86 LEU A C 1
ATOM 632 O O . LEU A 1 86 ? 2.586 8.353 -8.485 1.00 89.69 86 LEU A O 1
ATOM 636 N N . LEU A 1 87 ? 1.219 7.382 -6.983 1.00 86.31 87 LEU A N 1
ATOM 637 C CA . LEU A 1 87 ? 0.043 7.330 -7.859 1.00 86.31 87 LEU A CA 1
ATOM 638 C C . LEU A 1 87 ? -0.422 8.724 -8.306 1.00 86.31 87 LEU A C 1
ATOM 640 O O . LEU A 1 87 ? -0.848 8.896 -9.445 1.00 86.31 87 LEU A O 1
ATOM 644 N N . ALA A 1 88 ? -0.303 9.734 -7.440 1.00 83.00 88 ALA A N 1
ATOM 645 C CA . ALA A 1 88 ? -0.609 11.119 -7.795 1.00 83.00 88 ALA A CA 1
ATOM 646 C C . ALA A 1 88 ? 0.428 11.735 -8.756 1.00 83.00 88 ALA A C 1
ATOM 648 O O . ALA A 1 88 ? 0.074 12.564 -9.593 1.00 83.00 88 ALA A O 1
ATOM 649 N N . ALA A 1 89 ? 1.702 11.347 -8.640 1.00 80.56 89 ALA A N 1
ATOM 650 C CA . ALA A 1 89 ? 2.793 11.861 -9.471 1.00 80.56 89 ALA A CA 1
ATOM 651 C C . ALA A 1 89 ? 2.870 11.198 -10.857 1.00 80.56 89 ALA A C 1
ATOM 653 O O . ALA A 1 89 ? 3.362 11.808 -11.807 1.00 80.56 89 ALA A O 1
ATOM 654 N N . LYS A 1 90 ? 2.391 9.956 -10.978 1.00 71.19 90 LYS A N 1
ATOM 655 C CA . LYS A 1 90 ? 2.357 9.188 -12.226 1.00 71.19 90 LYS A CA 1
ATOM 656 C C . LYS A 1 90 ? 0.931 8.738 -12.522 1.00 71.19 90 LYS A C 1
ATOM 658 O O . LYS A 1 90 ? 0.611 7.563 -12.341 1.00 71.19 90 LYS A O 1
ATOM 663 N N . PRO A 1 91 ? 0.058 9.646 -12.974 1.00 59.56 91 PRO A N 1
ATOM 664 C CA . PRO A 1 91 ? -1.279 9.232 -13.339 1.00 59.56 91 PRO A CA 1
ATOM 665 C C . PRO A 1 91 ? -1.145 8.301 -14.566 1.00 59.56 91 PRO A C 1
ATOM 667 O O . PRO A 1 91 ? -0.496 8.656 -15.551 1.00 59.56 91 PRO A O 1
ATOM 670 N N . GLU A 1 92 ? -1.680 7.076 -14.469 1.00 56.25 92 GLU A N 1
ATOM 671 C CA . GLU A 1 92 ? -1.634 6.020 -15.504 1.00 56.25 92 GLU A CA 1
ATOM 672 C C . GLU A 1 92 ? -1.773 6.611 -16.915 1.00 56.25 92 GLU A C 1
ATOM 674 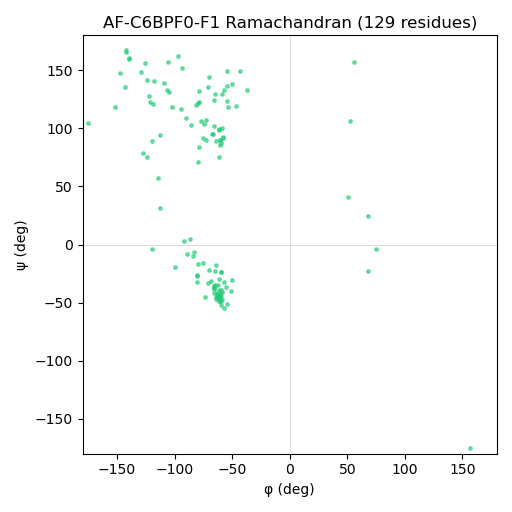O O . GLU A 1 92 ? -2.650 7.440 -17.146 1.00 56.25 92 GLU A O 1
ATOM 679 N N . THR A 1 93 ? -0.937 6.229 -17.881 1.00 46.06 93 THR A N 1
ATOM 680 C CA . THR A 1 93 ? -1.052 6.746 -19.252 1.00 46.06 93 THR A CA 1
ATOM 681 C C . THR A 1 93 ? -2.359 6.265 -19.895 1.00 46.06 93 THR A C 1
ATOM 683 O O . THR A 1 93 ? -2.473 5.126 -20.330 1.00 46.06 93 THR A O 1
ATOM 686 N N . GLY A 1 94 ? -3.370 7.138 -19.962 1.00 50.00 94 GLY A N 1
ATOM 687 C CA . GLY A 1 94 ? -4.680 6.827 -20.545 1.00 50.00 94 GLY A CA 1
ATOM 688 C C . GLY A 1 94 ? -5.811 7.718 -20.024 1.00 50.00 94 GLY A C 1
ATOM 689 O O . GLY A 1 94 ? -5.591 8.653 -19.262 1.00 50.00 94 GLY A O 1
ATOM 690 N N . GLU A 1 95 ? -7.052 7.433 -20.421 1.00 42.88 95 GLU A N 1
ATOM 691 C CA . GLU A 1 95 ? -8.253 8.180 -19.996 1.00 42.88 95 GLU A CA 1
ATOM 692 C C . GLU A 1 95 ? -8.474 8.158 -18.465 1.00 42.88 95 GLU A C 1
ATOM 694 O O . GLU A 1 95 ? -9.069 9.079 -17.904 1.00 42.88 95 GLU A O 1
ATOM 699 N N . LEU A 1 96 ? -7.924 7.143 -17.784 1.00 49.94 96 LEU A N 1
ATOM 700 C CA . LEU A 1 96 ? -7.921 6.994 -16.325 1.00 49.94 96 LEU A CA 1
ATOM 701 C C . LEU A 1 96 ? -7.095 8.087 -15.626 1.00 49.94 96 LEU A C 1
ATOM 703 O O . LEU A 1 96 ? -7.541 8.610 -14.610 1.00 49.94 96 LEU A O 1
ATOM 707 N N . SER A 1 97 ? -5.977 8.523 -16.221 1.00 50.03 97 SER A N 1
ATOM 708 C CA . SER A 1 97 ? -5.061 9.562 -15.708 1.00 50.03 97 SER A CA 1
ATOM 709 C C . SER A 1 97 ? -5.766 10.859 -15.297 1.00 50.03 97 SER A C 1
ATOM 711 O O . SER A 1 97 ? -5.437 11.480 -14.292 1.00 50.03 97 SER A O 1
ATOM 713 N N . ARG A 1 98 ? -6.766 11.279 -16.087 1.00 48.47 98 ARG A N 1
ATOM 714 C CA . ARG A 1 98 ? -7.494 12.543 -15.882 1.00 48.47 98 ARG A CA 1
ATOM 715 C C . ARG A 1 98 ? -8.623 12.434 -14.849 1.00 48.47 98 ARG A C 1
ATOM 717 O O . ARG A 1 98 ? -9.242 13.448 -14.543 1.00 48.47 98 ARG A O 1
ATOM 724 N N . LYS A 1 99 ? -8.917 11.228 -14.348 1.00 54.09 99 LYS A N 1
ATOM 725 C CA . LYS A 1 99 ? -10.055 10.931 -13.460 1.00 54.09 99 LYS A CA 1
ATOM 726 C C . LYS A 1 99 ? -9.667 10.371 -12.091 1.00 54.09 99 LYS A C 1
ATOM 728 O O . LYS A 1 99 ? -10.561 10.167 -11.273 1.00 54.09 99 LYS A O 1
ATOM 733 N N . LEU A 1 100 ? -8.386 10.118 -11.816 1.00 65.88 100 LEU A N 1
ATOM 734 C CA . LEU A 1 100 ? -7.984 9.616 -10.502 1.00 65.88 100 LEU A CA 1
ATOM 735 C C . LEU A 1 100 ? -8.046 10.754 -9.481 1.00 65.88 100 LEU A C 1
ATOM 737 O O . LEU A 1 100 ? -7.182 11.629 -9.443 1.00 65.88 100 LEU A O 1
ATOM 741 N N . SER A 1 101 ? -9.084 10.739 -8.648 1.00 72.12 101 SER A N 1
ATOM 742 C CA . SER A 1 101 ? -9.138 11.593 -7.467 1.00 72.12 101 SER A CA 1
ATOM 743 C C . SER A 1 101 ? -7.908 11.317 -6.594 1.00 72.12 101 SER A C 1
ATOM 745 O O . SER A 1 101 ? -7.608 10.142 -6.340 1.00 72.12 101 SER A O 1
ATOM 747 N N . PRO A 1 102 ? -7.203 12.360 -6.112 1.00 82.62 102 PRO A N 1
ATOM 748 C CA . PRO A 1 102 ? -6.127 12.190 -5.143 1.00 82.62 102 PRO A CA 1
ATOM 749 C C . PRO A 1 102 ? -6.618 11.339 -3.977 1.00 82.62 102 PRO A C 1
ATOM 751 O O . PRO A 1 102 ? -7.748 11.524 -3.534 1.00 82.62 102 PRO A O 1
ATOM 754 N N . LEU A 1 103 ? -5.804 10.404 -3.496 1.00 87.38 103 LEU A N 1
ATOM 755 C CA . LEU A 1 103 ? -6.183 9.534 -2.385 1.00 87.38 103 LEU A CA 1
ATOM 756 C C . LEU A 1 103 ? -5.643 10.065 -1.055 1.00 87.38 103 LEU A C 1
ATOM 758 O O . LEU A 1 103 ? -4.714 10.870 -1.014 1.00 87.38 103 LEU A O 1
ATOM 762 N N . VAL A 1 104 ? -6.214 9.583 0.043 1.00 88.88 104 VAL A N 1
ATOM 763 C CA . VAL A 1 104 ? -5.739 9.832 1.403 1.00 88.88 104 VAL A CA 1
ATOM 764 C C . VAL A 1 104 ? -5.923 8.574 2.265 1.00 88.88 104 VAL A C 1
ATOM 766 O O . VAL A 1 104 ? -6.975 7.932 2.186 1.00 88.88 104 VAL A O 1
ATOM 769 N N . PRO A 1 105 ? -4.922 8.184 3.079 1.00 89.75 105 PRO A N 1
ATOM 770 C CA . PRO A 1 105 ? -5.099 7.170 4.111 1.00 89.75 105 PRO A CA 1
ATOM 771 C C . PRO A 1 105 ? -5.729 7.784 5.371 1.00 89.75 105 PRO A C 1
ATOM 773 O O . PRO A 1 105 ? -5.151 8.662 6.005 1.00 89.75 105 PRO A O 1
ATOM 776 N N . CYS A 1 106 ? -6.900 7.289 5.761 1.00 88.88 106 CYS A N 1
ATOM 777 C CA . CYS A 1 106 ? -7.606 7.675 6.983 1.00 88.88 106 CYS A CA 1
ATOM 778 C C . CYS A 1 106 ? -7.516 6.553 8.025 1.00 88.88 106 CYS A C 1
ATOM 780 O O . CYS A 1 106 ? -7.770 5.392 7.698 1.00 88.88 106 CYS A O 1
ATOM 782 N N . ILE A 1 107 ? -7.182 6.885 9.276 1.00 88.25 107 ILE A N 1
ATOM 783 C CA . ILE A 1 107 ? -7.066 5.922 10.383 1.00 88.25 107 ILE A CA 1
ATOM 784 C C . ILE A 1 107 ? -8.274 6.063 11.303 1.00 88.25 107 ILE A C 1
ATOM 786 O O . ILE A 1 107 ? -8.601 7.163 11.741 1.00 88.25 107 ILE A O 1
ATOM 790 N N . TYR A 1 108 ? -8.889 4.934 11.634 1.00 84.81 108 TYR A N 1
ATOM 791 C CA . TYR A 1 108 ? -10.065 4.847 12.485 1.00 84.81 108 TYR A CA 1
ATOM 792 C C . TYR A 1 108 ? -9.807 3.922 13.665 1.00 84.81 108 TYR A C 1
ATOM 794 O O . TYR A 1 108 ? -9.183 2.870 13.513 1.00 84.81 108 TYR A O 1
ATOM 802 N N . SER A 1 109 ? -10.331 4.300 14.828 1.00 76.88 109 SER A N 1
ATOM 803 C CA . SER A 1 109 ? -10.201 3.551 16.078 1.00 76.88 109 SER A CA 1
ATOM 804 C C . SER A 1 109 ? -11.585 3.322 16.680 1.00 76.88 109 SER A C 1
ATOM 806 O O . SER A 1 109 ? -11.989 4.020 17.603 1.00 76.88 109 SER A O 1
ATOM 808 N N . GLU A 1 110 ? -12.323 2.344 16.156 1.00 69.06 110 GLU A N 1
ATOM 809 C CA . GLU A 1 110 ? -13.609 1.907 16.719 1.00 69.06 110 GLU A CA 1
ATOM 810 C C . GLU A 1 110 ? -13.509 0.435 17.118 1.00 69.06 110 GLU A C 1
ATOM 812 O O . GLU A 1 110 ? -13.719 -0.466 16.308 1.00 69.06 110 GLU A O 1
ATOM 817 N N . GLY A 1 111 ? -13.084 0.168 18.357 1.00 61.72 111 GLY A N 1
ATOM 818 C CA . GLY A 1 111 ? -12.906 -1.193 18.891 1.00 61.72 111 GLY A CA 1
ATOM 819 C C . GLY A 1 111 ? -11.759 -2.008 18.265 1.00 61.72 111 GLY A C 1
ATOM 820 O O . GLY A 1 111 ? -11.240 -2.915 18.912 1.00 61.72 111 GLY A O 1
ATOM 821 N N . LYS A 1 112 ? -11.318 -1.673 17.046 1.00 67.44 112 LYS A N 1
ATOM 822 C CA . LYS A 1 112 ? -10.107 -2.147 16.358 1.00 67.44 112 LYS A CA 1
ATOM 823 C C . LYS A 1 112 ? -9.566 -1.027 15.470 1.00 67.44 112 LYS A C 1
ATOM 825 O O . LYS A 1 112 ? -10.348 -0.248 14.927 1.00 67.44 112 LYS A O 1
ATOM 830 N N . VAL A 1 113 ? -8.242 -0.952 15.304 1.00 72.75 113 VAL A N 1
ATOM 831 C CA . VAL A 1 113 ? -7.652 0.040 14.397 1.00 72.75 113 VAL A CA 1
ATOM 832 C C . VAL A 1 113 ? -7.751 -0.453 12.957 1.00 72.75 113 VAL A C 1
ATOM 834 O O . VAL A 1 113 ? -7.223 -1.517 12.625 1.00 72.75 113 VAL A O 1
ATOM 837 N N . TYR A 1 114 ? -8.407 0.330 12.105 1.00 85.25 114 TYR A N 1
ATOM 838 C CA . TYR A 1 114 ? -8.489 0.075 10.671 1.00 85.25 114 TYR A CA 1
ATOM 839 C C . TYR A 1 114 ? -8.106 1.320 9.871 1.00 85.25 114 TYR A C 1
ATOM 841 O O . TYR A 1 114 ? -8.294 2.454 10.310 1.00 85.25 114 TYR A O 1
ATOM 849 N N . MET A 1 115 ? -7.527 1.104 8.696 1.00 89.88 115 MET A N 1
ATOM 850 C CA . MET A 1 115 ? -7.169 2.152 7.749 1.00 89.88 115 MET A CA 1
ATOM 851 C C . MET A 1 115 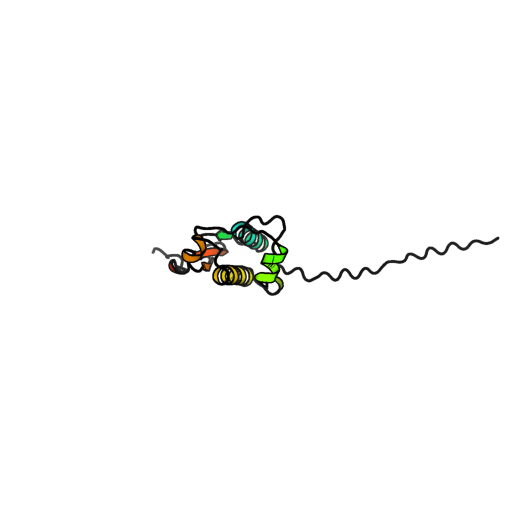? -8.099 2.076 6.545 1.00 89.88 115 MET A C 1
ATOM 853 O O . MET A 1 115 ? -8.396 0.990 6.050 1.00 89.88 115 MET A O 1
ATOM 857 N N . VAL A 1 116 ? -8.537 3.224 6.043 1.00 90.88 116 VAL A N 1
ATOM 858 C CA . VAL A 1 116 ? -9.268 3.320 4.780 1.00 90.88 116 VAL A CA 1
ATOM 859 C C . VAL A 1 116 ? -8.507 4.242 3.843 1.00 90.88 116 VAL A C 1
ATOM 861 O O . VAL A 1 116 ? -8.297 5.403 4.181 1.00 90.88 116 VAL A O 1
ATOM 864 N N . VAL A 1 117 ? -8.129 3.747 2.668 1.00 89.38 117 VAL A N 1
ATOM 865 C CA . VAL A 1 117 ? -7.558 4.576 1.598 1.00 89.38 117 VAL A CA 1
ATOM 866 C C . VAL A 1 117 ? -8.689 4.987 0.665 1.00 89.38 117 VAL A C 1
ATOM 868 O O . VAL A 1 117 ? -9.330 4.116 0.085 1.00 89.38 117 VAL A O 1
ATOM 871 N N . ARG A 1 118 ? -8.978 6.283 0.553 1.00 89.50 118 ARG A N 1
ATOM 872 C CA . ARG A 1 118 ? -10.157 6.808 -0.167 1.00 89.50 118 ARG A CA 1
ATOM 873 C C . ARG A 1 118 ? -9.841 8.101 -0.923 1.00 89.50 118 ARG A C 1
ATOM 875 O O . ARG A 1 118 ? -8.807 8.703 -0.630 1.00 89.50 118 ARG A O 1
ATOM 882 N N . PRO A 1 119 ? -10.698 8.555 -1.853 1.00 87.19 119 PRO A N 1
ATOM 883 C CA . PRO A 1 119 ? -10.576 9.874 -2.460 1.00 87.19 119 PRO A CA 1
ATOM 884 C C . PRO A 1 119 ? -10.527 10.991 -1.413 1.00 87.19 119 PRO A C 1
ATOM 886 O O . PRO A 1 119 ? -11.310 11.020 -0.467 1.00 87.19 119 PRO A O 1
ATOM 889 N N . LEU A 1 120 ? -9.629 11.953 -1.611 1.00 84.12 120 LEU A N 1
ATOM 890 C CA . LEU A 1 120 ? -9.426 13.113 -0.745 1.00 84.12 120 LEU A CA 1
ATOM 891 C C . LEU A 1 120 ? -10.713 13.937 -0.585 1.00 84.12 120 LEU A C 1
ATOM 893 O O . LEU A 1 120 ? -10.959 14.488 0.485 1.00 84.12 120 LEU A O 1
ATOM 897 N N . SER A 1 121 ? -11.552 13.976 -1.624 1.00 81.62 121 SER A N 1
ATOM 898 C CA . SER A 1 121 ? -12.853 14.655 -1.626 1.00 81.62 121 SER A CA 1
ATOM 899 C C . SER A 1 121 ? -13.871 14.059 -0.656 1.00 81.62 121 SER A C 1
ATOM 901 O O . SER A 1 121 ? -14.809 14.749 -0.280 1.00 81.62 121 SER A O 1
ATOM 903 N N . GLU A 1 122 ? -13.711 12.794 -0.263 1.00 81.06 122 GLU A N 1
ATOM 904 C CA . GLU A 1 122 ? -14.616 12.131 0.682 1.00 81.06 122 GLU A CA 1
ATOM 905 C C . GLU A 1 122 ? -14.253 12.435 2.138 1.00 81.06 122 GLU A C 1
ATOM 907 O O . GLU A 1 122 ? -15.051 12.160 3.027 1.00 81.06 122 GLU A O 1
ATOM 912 N N . SER A 1 123 ? -13.094 13.062 2.384 1.00 68.56 123 SER A N 1
ATOM 913 C CA . SER A 1 123 ? -12.562 13.428 3.702 1.00 68.56 123 SER A CA 1
ATOM 914 C C . SER A 1 123 ? -12.431 12.256 4.697 1.00 68.56 123 SER A C 1
ATOM 916 O O . SER A 1 123 ? -13.069 11.206 4.598 1.00 68.56 123 SER A O 1
ATOM 918 N N . CYS A 1 124 ? -11.549 12.401 5.688 1.00 78.94 124 CYS A N 1
ATOM 919 C CA . CYS A 1 124 ? -11.523 11.478 6.821 1.00 78.94 124 CYS A CA 1
ATOM 920 C C . CYS A 1 124 ? -12.638 11.886 7.790 1.00 78.94 124 CYS A C 1
ATOM 922 O O . CYS A 1 124 ? -12.355 12.470 8.832 1.00 78.94 124 CYS A O 1
ATOM 924 N N . GLU A 1 125 ? -13.905 11.667 7.422 1.00 64.94 125 GLU A N 1
ATOM 925 C CA . GLU A 1 125 ? -15.016 11.892 8.353 1.00 64.94 125 GLU A CA 1
ATOM 926 C C . GLU A 1 125 ? -14.745 11.080 9.618 1.00 64.94 125 GLU A C 1
ATOM 928 O O . GLU A 1 125 ? -14.524 9.873 9.522 1.00 64.94 125 GLU A O 1
ATOM 933 N N . SER A 1 126 ? -14.713 11.735 10.782 1.00 54.66 126 SER A N 1
ATOM 934 C CA . SER A 1 126 ? -14.703 11.052 12.077 1.00 54.66 126 SER A CA 1
ATOM 935 C C . SER A 1 126 ? -15.897 10.102 12.149 1.00 54.66 126 SER A C 1
ATOM 937 O O . SER A 1 126 ? -16.940 10.413 11.568 1.00 54.66 126 SER A O 1
ATOM 939 N N . PRO A 1 127 ? -15.802 8.970 12.868 1.00 50.78 127 PRO A N 1
ATOM 940 C CA . PRO A 1 127 ? -16.988 8.175 13.125 1.00 50.78 127 PRO A CA 1
ATOM 941 C C . PRO 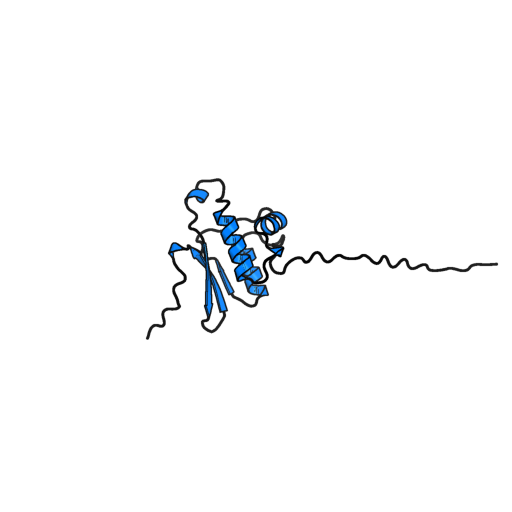A 1 127 ? -18.047 9.082 13.746 1.00 50.78 127 PRO A C 1
ATOM 943 O O . PRO A 1 127 ? -17.817 9.711 14.781 1.00 50.78 127 PRO A O 1
ATOM 946 N N . VAL A 1 128 ? -19.178 9.214 13.054 1.00 43.59 128 VAL A N 1
ATOM 947 C CA . VAL A 1 128 ? -20.338 9.943 13.551 1.00 43.59 128 VAL A CA 1
ATOM 948 C C . VAL A 1 128 ? -20.770 9.209 14.813 1.00 43.59 128 VAL A C 1
ATOM 950 O O . VAL A 1 128 ? -21.432 8.175 14.738 1.00 43.59 128 VAL A O 1
ATOM 953 N N . GLN A 1 129 ? -20.379 9.730 15.978 1.00 37.72 129 GLN A N 1
ATOM 954 C CA . GLN A 1 129 ? -21.036 9.411 17.236 1.00 37.72 129 GLN A CA 1
ATOM 955 C C . GLN A 1 129 ? -22.485 9.874 17.076 1.00 37.72 129 GLN A C 1
ATOM 957 O O . GLN A 1 129 ? -22.807 11.042 17.295 1.00 37.72 129 GLN A O 1
ATOM 962 N N . ARG A 1 130 ? -23.355 8.983 16.591 1.00 41.22 130 ARG A N 1
ATOM 963 C CA . ARG A 1 130 ? -24.792 9.191 16.731 1.00 41.22 130 ARG A CA 1
ATOM 964 C C . ARG A 1 130 ? -25.096 9.147 18.234 1.00 41.22 130 ARG A C 1
ATOM 966 O O . ARG A 1 130 ? -24.609 8.219 18.882 1.00 41.22 130 ARG A O 1
ATOM 973 N N . PRO A 1 131 ? -25.817 10.150 18.762 1.00 45.59 131 PRO A N 1
ATOM 974 C CA . PRO A 1 131 ? -26.221 10.182 20.163 1.00 45.59 131 PRO A CA 1
ATOM 975 C C . PRO A 1 131 ? -27.106 8.989 20.534 1.00 45.59 131 PRO A C 1
ATOM 977 O O . PRO A 1 131 ? -27.786 8.446 19.629 1.00 45.59 131 PRO A O 1
#